Protein AF-A0A8D8AM26-F1 (afdb_monomer)

Solvent-accessible surface area (backbone atoms only — not comparable to full-atom values): 9470 Å² total; per-residue (Å²): 82,72,39,20,74,52,42,59,48,67,62,55,46,84,35,54,42,80,66,66,63,67,65,61,46,51,52,50,52,53,52,51,52,54,50,49,66,73,72,47,100,63,83,90,81,79,65,42,84,61,42,50,80,94,68,39,49,35,43,46,50,62,60,59,58,43,47,58,52,47,71,76,54,73,66,93,70,50,86,34,80,63,48,66,48,81,25,95,41,72,69,54,25,54,52,49,38,43,64,67,40,48,50,54,26,46,56,50,24,49,55,30,44,76,71,75,38,84,62,53,48,55,63,48,51,50,53,52,50,52,53,51,61,70,42,40,68,65,54,70,42,74,81,87,67,78,33,67,59,43,59,50,54,56,69,76,42,56,81,91,73,98

Radius of gyration: 21.13 Å; Cα contacts (8 Å, |Δi|>4): 171; chains: 1; bounding box: 50×34×57 Å

Organism: Culex pipiens (NCBI:txid7175)

Secondary structure (DSSP, 8-state):
-TTS---EE---TTSEE----HHHHHHHHHHHHHHHHHH-S-----------GGGPEEHHIIIIIHHHHHHHS--SS-SS-S--EE-SSHHHHHHHHIIIIIHHHHHHHHHHHHTTPPP-HHHHHHHHHHHHHHHHHHHHS------HHHHHHHHTS-GGG-

Structure (mmCIF, N/CA/C/O backbone):
data_AF-A0A8D8AM26-F1
#
_entry.id   AF-A0A8D8AM26-F1
#
loop_
_atom_site.group_PDB
_atom_site.id
_atom_site.type_symbol
_atom_site.label_atom_id
_atom_site.label_alt_id
_atom_site.label_comp_id
_atom_site.label_asym_id
_atom_site.label_entity_id
_atom_site.label_seq_id
_atom_site.pdbx_PDB_ins_code
_atom_site.Cartn_x
_atom_site.Cartn_y
_atom_site.Cartn_z
_atom_site.occupancy
_atom_site.B_iso_or_equiv
_atom_site.auth_seq_id
_atom_site.auth_comp_id
_atom_site.auth_asym_id
_atom_site.auth_atom_id
_atom_site.pdbx_PDB_model_num
ATOM 1 N N . MET A 1 1 ? 2.268 -6.406 -6.567 1.00 55.09 1 MET A N 1
ATOM 2 C CA . MET A 1 1 ? 2.954 -7.561 -7.195 1.00 55.09 1 MET A CA 1
ATOM 3 C C . MET A 1 1 ? 2.039 -8.418 -8.071 1.00 55.09 1 MET A C 1
ATOM 5 O O . MET A 1 1 ? 2.552 -9.070 -8.971 1.00 55.09 1 MET A O 1
ATOM 9 N N . GLY A 1 2 ? 0.713 -8.378 -7.879 1.00 62.12 2 GLY A N 1
ATOM 10 C CA . GLY A 1 2 ? -0.225 -9.254 -8.590 1.00 62.12 2 GLY A CA 1
ATOM 11 C C . GLY A 1 2 ? -0.222 -9.188 -10.119 1.00 62.12 2 GLY A C 1
ATOM 12 O O . GLY A 1 2 ? -0.305 -10.225 -10.753 1.00 62.12 2 GLY A O 1
ATOM 13 N N . THR A 1 3 ? -0.035 -8.012 -10.724 1.00 75.62 3 THR A N 1
ATOM 14 C CA . THR A 1 3 ? 0.015 -7.851 -12.193 1.00 75.62 3 THR A CA 1
ATOM 15 C C . THR A 1 3 ? 1.420 -8.015 -12.794 1.00 75.62 3 THR A C 1
ATOM 17 O O . THR A 1 3 ? 1.590 -7.912 -14.008 1.00 75.62 3 THR A O 1
ATOM 20 N N . GLY A 1 4 ? 2.449 -8.207 -11.957 1.00 79.56 4 GLY A N 1
ATOM 21 C CA . GLY A 1 4 ? 3.857 -8.305 -12.370 1.00 79.56 4 GLY A CA 1
ATOM 22 C C . GLY A 1 4 ? 4.546 -6.990 -12.752 1.00 79.56 4 GLY A C 1
ATOM 23 O O . GLY A 1 4 ? 5.727 -7.004 -13.082 1.00 79.56 4 GLY A O 1
ATOM 24 N N . LEU A 1 5 ? 3.845 -5.855 -12.685 1.00 84.50 5 LEU A N 1
ATOM 25 C CA . LEU A 1 5 ? 4.362 -4.546 -13.102 1.00 84.50 5 LEU A CA 1
ATOM 26 C C . LEU A 1 5 ? 5.474 -3.997 -12.188 1.00 84.50 5 LEU A C 1
ATOM 28 O O . LEU A 1 5 ? 6.458 -3.435 -12.663 1.00 84.50 5 LEU A O 1
ATOM 32 N N . MET A 1 6 ? 5.306 -4.171 -10.876 1.00 88.38 6 MET A N 1
ATOM 33 C CA . MET A 1 6 ? 6.299 -3.812 -9.863 1.00 88.38 6 MET A CA 1
ATOM 34 C C . MET A 1 6 ? 7.186 -5.028 -9.589 1.00 88.38 6 MET A C 1
ATOM 36 O O . MET A 1 6 ? 6.685 -6.069 -9.168 1.00 88.38 6 MET A O 1
ATOM 40 N N . ARG A 1 7 ? 8.495 -4.872 -9.810 1.00 89.06 7 ARG A N 1
ATOM 41 C CA . ARG A 1 7 ? 9.514 -5.939 -9.728 1.00 89.06 7 ARG A CA 1
ATOM 42 C C . ARG A 1 7 ? 10.497 -5.778 -8.576 1.00 89.06 7 ARG A C 1
ATOM 44 O O . ARG A 1 7 ? 11.228 -6.707 -8.262 1.00 89.06 7 ARG A O 1
ATOM 51 N N . THR A 1 8 ? 10.562 -4.601 -7.969 1.00 91.19 8 THR A N 1
ATOM 52 C CA . THR A 1 8 ? 11.461 -4.332 -6.847 1.00 91.19 8 THR A CA 1
ATOM 53 C C . THR A 1 8 ? 10.866 -3.277 -5.928 1.00 91.19 8 THR A C 1
ATOM 55 O O . THR A 1 8 ? 10.071 -2.441 -6.364 1.00 91.19 8 THR A O 1
ATOM 58 N N . GLY A 1 9 ? 11.237 -3.346 -4.655 1.00 90.88 9 GLY A N 1
ATOM 59 C CA . GLY A 1 9 ? 10.841 -2.417 -3.610 1.00 90.88 9 GLY A CA 1
ATOM 60 C C . GLY A 1 9 ? 11.889 -2.394 -2.503 1.00 90.88 9 GLY A C 1
ATOM 61 O O . GLY A 1 9 ? 12.592 -3.384 -2.294 1.00 90.88 9 GLY A O 1
ATOM 62 N N . TYR A 1 10 ? 11.979 -1.262 -1.811 1.00 91.56 10 TYR A N 1
ATOM 63 C CA . TYR A 1 10 ? 12.805 -1.084 -0.621 1.00 91.56 10 TYR A CA 1
ATOM 64 C C . TYR A 1 10 ? 11.906 -0.778 0.573 1.00 91.56 10 TYR A C 1
ATOM 66 O O . TYR A 1 10 ? 11.276 0.278 0.614 1.00 91.56 10 TYR A O 1
ATOM 74 N N . VAL A 1 11 ? 11.855 -1.716 1.513 1.00 90.81 11 VAL A N 1
ATOM 75 C CA . VAL A 1 11 ? 11.112 -1.631 2.777 1.00 90.81 11 VAL A CA 1
ATOM 76 C C . VAL A 1 11 ? 11.884 -2.400 3.845 1.00 90.81 11 VAL A C 1
ATOM 78 O O . VAL A 1 11 ? 12.588 -3.352 3.511 1.00 90.81 11 VAL A O 1
ATOM 81 N N . ASN A 1 12 ? 11.783 -2.024 5.115 1.00 90.50 12 ASN A N 1
ATOM 82 C CA . ASN A 1 12 ? 12.314 -2.869 6.179 1.00 90.50 12 ASN A CA 1
ATOM 83 C C . ASN A 1 12 ? 11.420 -4.109 6.330 1.00 90.50 12 ASN A C 1
ATOM 85 O O . ASN A 1 12 ? 10.244 -3.987 6.661 1.00 90.50 12 ASN A O 1
ATOM 89 N N . LEU A 1 13 ? 11.972 -5.297 6.075 1.00 89.88 13 LEU A N 1
ATOM 90 C CA . LEU A 1 13 ? 11.212 -6.553 6.106 1.00 89.88 13 LEU A CA 1
ATOM 91 C C . LEU A 1 13 ? 10.674 -6.897 7.497 1.00 89.88 13 LEU A C 1
ATOM 93 O O . LEU A 1 13 ? 9.660 -7.578 7.595 1.00 89.88 13 LEU A O 1
ATOM 97 N N . ASN A 1 14 ? 11.329 -6.393 8.544 1.00 90.00 14 ASN A N 1
ATOM 98 C CA . ASN A 1 14 ? 10.945 -6.634 9.932 1.00 90.00 14 ASN A CA 1
ATOM 99 C C . ASN A 1 14 ? 9.836 -5.692 10.415 1.00 90.00 14 ASN A C 1
ATOM 101 O O . ASN A 1 14 ? 9.321 -5.881 11.514 1.00 90.00 14 ASN A O 1
ATOM 105 N N . ASN A 1 15 ? 9.481 -4.670 9.628 1.00 91.69 15 ASN A N 1
ATOM 106 C CA . ASN A 1 15 ? 8.373 -3.798 9.987 1.00 91.69 15 ASN A CA 1
ATOM 107 C C . ASN A 1 15 ? 7.050 -4.551 9.832 1.00 91.69 15 ASN A C 1
ATOM 109 O O . ASN A 1 15 ? 6.819 -5.250 8.840 1.00 91.69 15 ASN A O 1
ATOM 113 N N . ARG A 1 16 ? 6.153 -4.348 10.794 1.00 90.81 16 ARG A N 1
ATOM 114 C CA . ARG A 1 16 ? 4.797 -4.892 10.756 1.00 90.81 16 ARG A CA 1
ATOM 115 C C . ARG A 1 16 ? 3.898 -4.093 9.821 1.00 90.81 16 ARG A C 1
ATOM 117 O O . ARG A 1 16 ? 3.946 -2.863 9.774 1.00 90.81 16 ARG A O 1
ATOM 124 N N . ILE A 1 17 ? 3.035 -4.806 9.108 1.00 89.06 17 ILE A N 1
ATOM 125 C CA . ILE A 1 17 ? 1.992 -4.239 8.262 1.00 89.06 17 ILE A CA 1
ATOM 126 C C . ILE A 1 17 ? 0.625 -4.468 8.909 1.00 89.06 17 ILE A C 1
ATOM 128 O O . ILE A 1 17 ? 0.247 -5.588 9.262 1.00 89.06 17 ILE A O 1
ATOM 132 N N . ASN A 1 18 ? -0.141 -3.387 9.067 1.00 88.62 18 ASN A N 1
ATOM 133 C CA . ASN A 1 18 ? -1.518 -3.480 9.529 1.00 88.62 18 ASN A CA 1
ATOM 134 C C . ASN A 1 18 ? -2.429 -3.772 8.333 1.00 88.62 18 ASN A C 1
ATOM 136 O O . ASN A 1 18 ? -2.827 -2.869 7.599 1.00 88.62 18 ASN A O 1
ATOM 140 N N . CYS A 1 19 ? -2.707 -5.052 8.108 1.00 87.19 19 CYS A N 1
ATOM 141 C CA . CYS A 1 19 ? -3.681 -5.497 7.123 1.00 87.19 19 CYS A CA 1
ATOM 142 C C . CYS A 1 19 ? -4.840 -6.169 7.841 1.00 87.19 19 CYS A C 1
ATOM 144 O O . CYS A 1 19 ? -4.631 -7.111 8.603 1.00 87.19 19 CYS A O 1
ATOM 146 N N . ILE A 1 20 ? -6.055 -5.711 7.553 1.00 89.06 20 ILE A N 1
ATOM 147 C CA . ILE A 1 20 ? -7.273 -6.368 8.014 1.00 89.06 20 ILE A CA 1
ATOM 148 C C . ILE A 1 20 ? -8.129 -6.774 6.818 1.00 89.06 20 ILE A C 1
ATOM 150 O O . ILE A 1 20 ? -8.149 -6.053 5.813 1.00 89.06 20 ILE A O 1
ATOM 154 N N . PRO A 1 21 ? -8.838 -7.908 6.903 1.00 90.56 21 PRO A N 1
ATOM 155 C CA . PRO A 1 21 ? -9.812 -8.281 5.892 1.00 90.56 21 PRO A CA 1
ATOM 156 C C . PRO A 1 21 ? -10.881 -7.189 5.716 1.00 90.56 21 PRO A C 1
ATOM 158 O O . PRO A 1 21 ? -11.320 -6.552 6.678 1.00 90.56 21 PRO A O 1
ATOM 161 N N . ALA A 1 22 ? -11.285 -6.935 4.471 1.00 91.81 22 ALA A N 1
ATOM 162 C CA . ALA A 1 22 ? -12.235 -5.864 4.166 1.00 91.81 22 ALA A CA 1
ATOM 163 C C . ALA A 1 22 ? -13.626 -6.130 4.768 1.00 91.81 22 ALA A C 1
ATOM 165 O O . ALA A 1 22 ? -14.285 -5.207 5.240 1.00 91.81 22 ALA A O 1
ATOM 166 N N . ASP A 1 23 ? -14.048 -7.392 4.799 1.00 91.62 23 ASP A N 1
ATOM 167 C CA . ASP A 1 23 ? -15.289 -7.858 5.417 1.00 91.62 23 ASP A CA 1
ATOM 168 C C . ASP A 1 23 ? -15.327 -7.582 6.925 1.00 91.62 23 ASP A C 1
ATOM 170 O O . ASP A 1 23 ? -16.353 -7.136 7.431 1.00 91.62 23 ASP A O 1
ATOM 174 N N . VAL A 1 24 ? -14.204 -7.742 7.630 1.00 90.62 24 VAL A N 1
ATOM 175 C CA . VAL A 1 24 ? -14.087 -7.392 9.056 1.00 90.62 24 VAL A CA 1
ATOM 176 C C . VAL A 1 24 ? -14.342 -5.895 9.279 1.00 90.62 24 VAL A C 1
ATOM 178 O O . VAL A 1 24 ? -15.124 -5.528 10.158 1.00 90.62 24 VAL A O 1
ATOM 181 N N . SER A 1 25 ? -13.764 -5.022 8.444 1.00 92.44 25 SER A N 1
ATOM 182 C CA . SER A 1 25 ? -14.044 -3.577 8.495 1.00 92.44 25 SER A CA 1
ATOM 183 C C . SER A 1 25 ? -15.504 -3.243 8.213 1.00 92.44 25 SER A C 1
ATOM 185 O O . SER A 1 25 ? -16.086 -2.393 8.885 1.00 92.44 25 SER A O 1
ATOM 187 N N . ILE A 1 26 ? -16.102 -3.902 7.218 1.00 93.31 26 ILE A N 1
ATOM 188 C CA . ILE A 1 26 ? -17.500 -3.681 6.833 1.00 93.31 26 ILE A CA 1
ATOM 189 C C . ILE A 1 26 ? -18.435 -4.093 7.972 1.00 93.31 26 ILE A C 1
ATOM 191 O O . ILE A 1 26 ? -19.326 -3.325 8.331 1.00 93.31 26 ILE A O 1
ATOM 195 N N . LYS A 1 27 ? -18.204 -5.261 8.585 1.00 90.12 27 LYS A N 1
ATOM 196 C CA . LYS A 1 27 ? -18.966 -5.719 9.755 1.00 90.12 27 LYS A CA 1
ATOM 197 C C . LYS A 1 27 ? -18.883 -4.706 10.893 1.00 90.12 27 LYS A C 1
ATOM 199 O O . LYS A 1 27 ? -19.913 -4.280 11.406 1.00 90.12 27 LYS A O 1
ATOM 204 N N . ALA A 1 28 ? -17.678 -4.254 11.236 1.00 91.44 28 ALA A N 1
ATOM 205 C CA . ALA A 1 28 ? -17.497 -3.263 12.292 1.00 91.44 28 ALA A CA 1
ATOM 206 C C . ALA A 1 28 ? -18.209 -1.937 11.994 1.00 91.44 28 ALA A C 1
ATOM 208 O O . ALA A 1 28 ? -18.799 -1.351 12.897 1.00 91.44 28 ALA A O 1
ATOM 209 N N . MET A 1 29 ? -18.212 -1.487 10.736 1.00 93.12 29 MET A N 1
ATOM 210 C CA . MET A 1 29 ? -18.940 -0.288 10.315 1.00 93.12 29 MET A CA 1
ATOM 211 C C . MET A 1 29 ? -20.458 -0.436 10.505 1.00 93.12 29 MET A C 1
ATOM 213 O O . MET A 1 29 ? -21.100 0.491 10.997 1.00 93.12 29 MET A O 1
ATOM 217 N N . ILE A 1 30 ? -21.030 -1.597 10.166 1.00 92.31 30 ILE A N 1
ATOM 218 C CA . ILE A 1 30 ? -22.461 -1.885 10.358 1.00 92.31 30 ILE A CA 1
ATOM 219 C C . ILE A 1 30 ? -22.820 -1.877 11.850 1.00 92.31 30 ILE A C 1
ATOM 221 O O . ILE A 1 30 ? -23.776 -1.213 12.250 1.00 92.31 30 ILE A O 1
ATOM 225 N N . ILE A 1 31 ? -22.029 -2.560 12.681 1.00 90.94 31 ILE A N 1
ATOM 226 C CA . ILE A 1 31 ? -22.271 -2.649 14.130 1.00 90.94 31 ILE A CA 1
ATOM 227 C C . ILE A 1 31 ? -22.133 -1.273 14.779 1.00 90.94 31 ILE A C 1
ATOM 229 O O . ILE A 1 31 ? -22.974 -0.880 15.583 1.00 90.94 31 ILE A O 1
ATOM 233 N N . ALA A 1 32 ? -21.111 -0.506 14.393 1.00 91.12 32 ALA A N 1
ATOM 234 C CA . ALA A 1 32 ? -20.911 0.856 14.869 1.00 91.12 32 ALA A CA 1
ATOM 235 C C . ALA A 1 32 ? -22.108 1.763 14.540 1.00 91.12 32 ALA A C 1
ATOM 237 O O . ALA A 1 32 ? -22.545 2.535 15.394 1.00 91.12 32 ALA A O 1
ATOM 238 N N . ALA A 1 33 ? -22.657 1.655 13.325 1.00 91.06 33 ALA A N 1
ATOM 239 C CA . ALA A 1 33 ? -23.831 2.417 12.912 1.00 91.06 33 ALA A CA 1
ATOM 240 C C . ALA A 1 33 ? -25.082 2.022 13.713 1.00 91.06 33 ALA A C 1
ATOM 242 O O . ALA A 1 33 ? -25.787 2.900 14.211 1.00 91.06 33 ALA A O 1
ATOM 243 N N . TRP A 1 34 ? -25.322 0.719 13.894 1.00 90.44 34 TRP A N 1
ATOM 244 C CA . TRP A 1 34 ? -26.423 0.206 14.716 1.00 90.44 34 TRP A CA 1
ATOM 245 C C . TRP A 1 34 ? -26.313 0.680 16.170 1.00 90.44 34 TRP A C 1
ATOM 247 O O . TRP A 1 34 ? -27.268 1.223 16.725 1.00 90.44 34 TRP A O 1
ATOM 257 N N . LYS A 1 35 ? -25.122 0.566 16.765 1.00 88.31 35 LYS A N 1
ATOM 258 C CA . LYS A 1 35 ? -24.849 1.013 18.133 1.00 88.31 35 LYS A CA 1
ATOM 259 C C . LYS A 1 35 ? -25.114 2.507 18.291 1.00 88.31 35 LYS A C 1
ATOM 261 O O . LYS A 1 35 ? -25.828 2.912 19.204 1.00 88.31 35 LYS A O 1
ATOM 266 N N . LYS A 1 36 ? -24.623 3.325 17.353 1.00 88.44 36 LYS A N 1
ATOM 267 C CA . LYS A 1 36 ? -24.838 4.777 17.378 1.00 88.44 36 LYS A CA 1
ATOM 268 C C . LYS A 1 36 ? -26.314 5.157 17.245 1.00 88.44 36 LYS A C 1
ATOM 270 O O . LYS A 1 36 ? -26.736 6.128 17.868 1.00 88.44 36 LYS A O 1
ATOM 275 N N . ALA A 1 37 ? -27.089 4.411 16.457 1.00 90.06 37 ALA A N 1
ATOM 276 C CA . ALA A 1 37 ? -28.525 4.634 16.328 1.00 90.06 37 ALA A CA 1
ATOM 277 C C . ALA A 1 37 ? -29.281 4.341 17.638 1.00 90.06 37 ALA A C 1
ATOM 279 O O . ALA A 1 37 ? -30.217 5.065 17.966 1.00 90.06 37 ALA A O 1
ATOM 280 N N . ASN A 1 38 ? -28.847 3.335 18.404 1.00 88.00 38 ASN A N 1
ATOM 281 C CA . ASN A 1 38 ? -29.512 2.921 19.644 1.00 88.00 38 ASN A CA 1
ATOM 282 C C . ASN A 1 38 ? -29.076 3.709 20.889 1.00 88.00 38 ASN A C 1
ATOM 284 O O . ASN A 1 38 ? -29.880 3.902 21.794 1.00 88.00 38 ASN A O 1
ATOM 288 N N . GLU A 1 39 ? -27.826 4.175 20.952 1.00 86.19 39 GLU A N 1
ATOM 289 C CA . GLU A 1 39 ? -27.316 4.974 22.082 1.00 86.19 39 GLU A CA 1
ATOM 290 C C . GLU A 1 39 ? -27.796 6.438 22.054 1.00 86.19 39 GLU A C 1
ATOM 292 O O . GLU A 1 39 ? -27.703 7.147 23.056 1.00 86.19 39 GLU A O 1
ATOM 297 N N . GLY A 1 40 ? -28.324 6.904 20.917 1.00 78.62 40 GLY A N 1
ATOM 298 C CA . GLY A 1 40 ? -28.810 8.272 20.746 1.00 78.62 40 GLY A CA 1
ATOM 299 C C . GLY A 1 40 ? -27.695 9.327 20.602 1.00 78.62 40 GLY A C 1
ATOM 300 O O . GLY A 1 40 ? -26.515 9.009 20.384 1.00 78.62 40 GLY A O 1
ATOM 301 N N . PRO A 1 41 ? -28.047 10.627 20.655 1.00 78.88 41 PRO A N 1
ATOM 302 C CA . PRO A 1 41 ? -27.081 11.713 20.546 1.00 78.88 41 PRO A CA 1
ATOM 303 C C . PRO A 1 41 ? -26.177 11.753 21.787 1.00 78.88 41 PRO A C 1
ATOM 305 O O . PRO A 1 41 ? -26.541 12.260 22.841 1.00 78.88 41 PRO A O 1
ATOM 308 N N . GLY A 1 42 ? -24.972 11.214 21.631 1.00 79.62 42 GLY A N 1
ATOM 309 C CA . GLY A 1 42 ? -23.908 11.215 22.636 1.00 79.62 42 GLY A CA 1
ATOM 310 C C . GLY A 1 42 ? -22.546 11.556 22.033 1.00 79.62 42 GLY A C 1
ATOM 311 O O . GLY A 1 42 ? -22.444 11.875 20.842 1.00 79.62 42 GLY A O 1
ATOM 312 N N . GLN A 1 43 ? -21.496 11.447 22.852 1.00 81.31 43 GLN A N 1
ATOM 313 C CA . GLN A 1 43 ? -20.113 11.737 22.465 1.00 81.31 43 GLN A CA 1
ATOM 314 C C . GLN A 1 43 ? -19.692 10.969 21.195 1.00 81.31 43 GLN A C 1
ATOM 316 O O . GLN A 1 43 ? -20.190 9.880 20.891 1.00 81.31 43 GLN A O 1
ATOM 321 N N . LEU A 1 44 ? -18.794 11.570 20.410 1.00 85.19 44 LEU A N 1
ATOM 322 C CA . LEU A 1 44 ? -18.231 10.934 19.223 1.00 85.19 44 LEU A CA 1
ATOM 323 C C . LEU A 1 44 ? -17.295 9.790 19.638 1.00 85.19 44 LEU A C 1
ATOM 325 O O . LEU A 1 44 ? -16.210 10.033 20.167 1.00 85.19 44 LEU A O 1
ATOM 329 N N . THR A 1 45 ? -17.696 8.553 19.351 1.00 86.88 45 THR A N 1
ATOM 330 C CA . THR A 1 45 ? -16.859 7.363 19.549 1.00 86.88 45 THR A CA 1
ATOM 331 C C . THR A 1 45 ? -16.065 7.078 18.279 1.00 86.88 45 THR A C 1
ATOM 333 O O . THR A 1 45 ? -16.642 6.785 17.235 1.00 86.88 45 THR A O 1
ATOM 336 N N . VAL A 1 46 ? -14.735 7.145 18.360 1.00 90.62 46 VAL A N 1
ATOM 337 C CA . VAL A 1 46 ? -13.846 6.778 17.246 1.00 90.62 46 VAL A CA 1
ATOM 338 C C . VAL A 1 46 ? -13.522 5.291 17.328 1.00 90.62 46 VAL A C 1
ATOM 340 O O . VAL A 1 46 ? -13.044 4.806 18.356 1.00 90.62 46 VAL A O 1
ATOM 343 N N . ILE A 1 47 ? -13.775 4.568 16.241 1.00 92.00 47 ILE A N 1
ATOM 344 C CA . ILE A 1 47 ? -13.535 3.129 16.129 1.00 92.00 47 ILE A CA 1
ATOM 345 C C . ILE A 1 47 ? -12.481 2.916 15.046 1.00 92.00 47 ILE A C 1
ATOM 347 O O . ILE A 1 47 ? -12.742 3.127 13.864 1.00 92.00 47 ILE A O 1
ATOM 351 N N . ASN A 1 48 ? -11.291 2.479 15.455 1.00 93.25 48 ASN A N 1
ATOM 352 C CA . ASN A 1 48 ? -10.221 2.137 14.525 1.00 93.25 48 ASN A CA 1
ATOM 353 C C . ASN A 1 48 ? -10.321 0.656 14.164 1.00 93.25 48 ASN A C 1
ATOM 355 O O . ASN A 1 48 ? -9.983 -0.205 14.976 1.00 93.25 48 ASN A O 1
ATOM 359 N N . SER A 1 49 ? -10.771 0.372 12.944 1.00 92.50 49 SER A N 1
ATOM 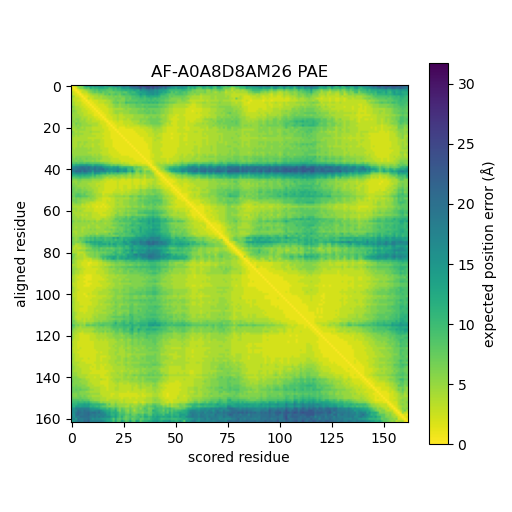360 C CA . SER A 1 49 ? -10.707 -0.970 12.368 1.00 92.50 49 SER A CA 1
ATOM 361 C C . SER A 1 49 ? -9.262 -1.258 11.963 1.00 92.50 49 SER A C 1
ATOM 363 O O . SER A 1 49 ? -8.818 -0.872 10.884 1.00 92.50 49 SER A O 1
ATOM 365 N N . ALA A 1 50 ? -8.502 -1.857 12.875 1.00 92.50 50 ALA A N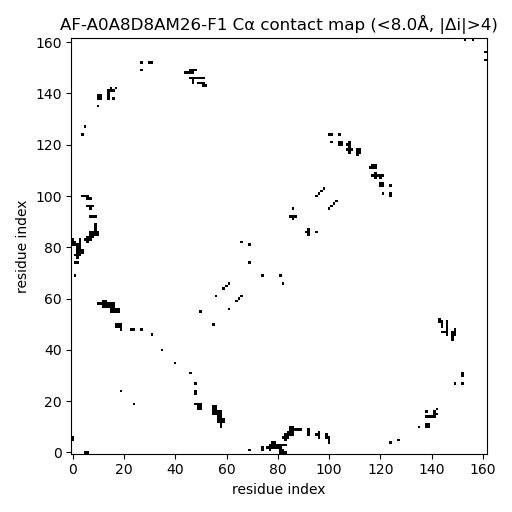 1
ATOM 366 C CA . ALA A 1 50 ? -7.088 -2.157 12.695 1.00 92.50 50 ALA A CA 1
ATOM 367 C C . ALA A 1 50 ? -6.725 -3.467 13.403 1.00 92.50 50 ALA A C 1
ATOM 369 O O . ALA A 1 50 ? -7.356 -3.857 14.385 1.00 92.50 50 ALA A O 1
ATOM 370 N N . ALA A 1 51 ? -5.694 -4.149 12.908 1.00 90.38 51 ALA A N 1
ATOM 371 C CA . ALA A 1 51 ? -5.162 -5.340 13.552 1.00 90.38 51 ALA A CA 1
ATOM 372 C C . ALA A 1 51 ? -4.415 -4.971 14.841 1.00 90.38 51 ALA A C 1
ATOM 374 O O . ALA A 1 51 ? -3.662 -3.994 14.883 1.00 90.38 51 ALA A O 1
ATOM 375 N N . GLU A 1 52 ? -4.592 -5.789 15.875 1.00 89.06 52 GLU A N 1
ATOM 376 C CA . GLU A 1 52 ? -3.768 -5.748 17.083 1.00 89.06 52 GLU A CA 1
ATOM 377 C C . GLU A 1 52 ? -2.343 -6.221 16.769 1.00 89.06 52 GLU A C 1
ATOM 379 O O . GLU A 1 52 ? -2.134 -7.035 15.872 1.00 89.06 52 GLU A O 1
ATOM 384 N N . VAL A 1 53 ? -1.360 -5.765 17.548 1.00 87.31 53 VAL A N 1
ATOM 385 C CA . VAL A 1 53 ? 0.072 -6.035 17.306 1.00 87.31 53 VAL A CA 1
ATOM 386 C C . VAL A 1 53 ? 0.388 -7.532 17.177 1.00 87.31 53 VAL A C 1
ATOM 388 O O . VAL A 1 53 ? 1.167 -7.928 16.318 1.00 87.31 53 VAL A O 1
ATOM 391 N N . HIS A 1 54 ? -0.243 -8.385 17.984 1.00 86.50 54 HIS A N 1
ATOM 392 C CA . HIS A 1 54 ? -0.024 -9.836 17.942 1.00 86.50 54 HIS A CA 1
ATOM 393 C C . HIS A 1 54 ? -0.748 -10.539 16.775 1.00 86.50 54 HIS A C 1
ATOM 395 O O . HIS A 1 54 ? -0.549 -11.732 16.567 1.00 86.50 54 HIS A O 1
ATOM 401 N N . LYS A 1 55 ? -1.596 -9.817 16.028 1.00 87.12 55 LYS A N 1
ATOM 402 C CA . LYS A 1 55 ? -2.321 -10.293 14.835 1.00 87.12 55 LYS A CA 1
ATOM 403 C C . LYS A 1 55 ? -1.796 -9.676 13.535 1.00 87.12 55 LYS A C 1
ATOM 405 O O . LYS A 1 55 ? -2.277 -10.032 12.463 1.00 87.12 55 LYS A O 1
ATOM 410 N N . THR A 1 56 ? -0.853 -8.734 13.604 1.00 88.88 56 THR A N 1
ATOM 411 C CA . THR A 1 56 ? -0.223 -8.152 12.411 1.00 88.88 56 THR A CA 1
ATOM 412 C C . THR A 1 56 ? 0.850 -9.075 11.846 1.00 88.88 56 THR A C 1
ATOM 414 O O . THR A 1 56 ? 1.619 -9.662 12.603 1.00 88.88 56 THR A O 1
ATOM 417 N N . ALA A 1 57 ? 0.928 -9.150 10.519 1.00 88.00 57 ALA A N 1
ATOM 418 C CA . ALA A 1 57 ? 2.039 -9.774 9.810 1.00 88.00 57 ALA A CA 1
ATOM 419 C C . ALA A 1 57 ? 3.185 -8.769 9.612 1.00 88.00 57 ALA A C 1
ATOM 421 O O . ALA A 1 57 ? 2.989 -7.558 9.734 1.00 88.00 57 ALA A O 1
ATOM 422 N N . ASP A 1 58 ? 4.370 -9.255 9.263 1.00 91.00 58 ASP A N 1
ATOM 423 C CA . ASP A 1 58 ? 5.478 -8.423 8.794 1.00 91.00 58 ASP A CA 1
ATOM 424 C C . ASP A 1 58 ? 5.582 -8.429 7.256 1.00 91.00 58 ASP A C 1
ATOM 426 O O . ASP A 1 58 ? 4.892 -9.172 6.544 1.00 91.00 58 ASP A O 1
ATOM 430 N N . TYR A 1 59 ? 6.426 -7.551 6.712 1.00 89.56 59 TYR A N 1
ATOM 431 C CA . TYR A 1 59 ? 6.677 -7.518 5.268 1.00 89.56 59 TYR A CA 1
ATOM 432 C C . TYR A 1 59 ? 7.410 -8.769 4.765 1.00 89.56 59 TYR A C 1
ATOM 434 O O . TYR A 1 59 ? 7.352 -9.058 3.567 1.00 89.56 59 TYR A O 1
ATOM 442 N N . ASN A 1 60 ? 8.080 -9.511 5.649 1.00 89.31 60 ASN A N 1
ATOM 443 C CA . ASN A 1 60 ? 8.735 -10.772 5.325 1.00 89.31 60 ASN A CA 1
ATOM 444 C C . ASN A 1 60 ? 7.685 -11.820 4.913 1.00 89.31 60 ASN A C 1
ATOM 446 O O . ASN A 1 60 ? 7.736 -12.335 3.793 1.00 89.31 60 ASN A O 1
ATOM 450 N N . PHE A 1 61 ? 6.652 -12.007 5.736 1.00 86.75 61 PHE A N 1
ATOM 451 C CA . PHE A 1 61 ? 5.492 -12.845 5.434 1.00 86.75 61 PHE A CA 1
ATOM 452 C C . PHE A 1 61 ? 4.834 -12.432 4.108 1.00 86.75 61 PHE A C 1
ATOM 454 O O . PHE A 1 61 ? 4.577 -13.253 3.224 1.00 86.75 61 PHE A O 1
ATOM 461 N N . LEU A 1 62 ? 4.630 -11.126 3.903 1.00 82.44 62 LEU A N 1
ATOM 462 C CA . LEU A 1 62 ? 3.994 -10.619 2.684 1.00 82.44 62 LEU A CA 1
ATOM 463 C C . LEU A 1 62 ? 4.810 -10.881 1.406 1.00 82.44 62 LEU A C 1
ATOM 465 O O . LEU A 1 62 ? 4.232 -11.004 0.327 1.00 82.44 62 LEU A O 1
ATOM 469 N N . ILE A 1 63 ? 6.140 -10.919 1.483 1.00 82.94 63 ILE A N 1
ATOM 470 C CA . ILE A 1 63 ? 7.000 -11.078 0.302 1.00 82.94 63 ILE A CA 1
ATOM 471 C C . ILE A 1 63 ? 7.305 -12.550 0.026 1.00 82.94 63 ILE A C 1
ATOM 473 O O . ILE A 1 63 ? 7.238 -12.975 -1.132 1.00 82.94 63 ILE A O 1
ATOM 477 N N . TYR A 1 64 ? 7.638 -13.325 1.057 1.00 83.88 64 TYR A N 1
ATOM 478 C CA . TYR A 1 64 ? 8.108 -14.697 0.887 1.00 83.88 64 TYR A CA 1
ATOM 479 C C . TYR A 1 64 ? 6.985 -15.721 1.033 1.00 83.88 64 TYR A C 1
ATOM 481 O O . TYR A 1 64 ? 6.845 -16.570 0.151 1.00 83.88 64 TYR A O 1
ATOM 489 N N . ASP A 1 65 ? 6.121 -15.599 2.041 1.00 81.69 65 ASP A N 1
ATOM 490 C CA . ASP A 1 65 ? 5.035 -16.565 2.241 1.00 81.69 65 ASP A CA 1
ATOM 491 C C . ASP A 1 65 ? 3.904 -16.350 1.232 1.00 81.69 65 ASP A C 1
ATOM 493 O O . ASP A 1 65 ? 3.385 -17.305 0.648 1.00 81.69 65 ASP A O 1
ATOM 497 N N . ALA A 1 66 ? 3.594 -15.094 0.888 1.00 77.00 66 ALA A N 1
ATOM 498 C CA . ALA A 1 66 ? 2.618 -14.814 -0.169 1.00 77.00 66 ALA A CA 1
ATOM 499 C C . ALA A 1 66 ? 3.053 -15.360 -1.541 1.00 77.00 66 ALA A C 1
ATOM 501 O O . ALA A 1 66 ? 2.208 -15.634 -2.396 1.00 77.00 66 ALA A O 1
ATOM 502 N N . ARG A 1 67 ? 4.359 -15.565 -1.771 1.00 79.81 67 ARG A N 1
ATOM 503 C CA . ARG A 1 67 ? 4.865 -16.160 -3.015 1.00 79.81 67 ARG A CA 1
ATOM 504 C C . ARG A 1 67 ? 4.294 -17.558 -3.238 1.00 79.81 67 ARG A C 1
ATOM 506 O O . ARG A 1 67 ? 3.951 -17.895 -4.370 1.00 79.81 67 ARG A O 1
ATOM 513 N N . TYR A 1 68 ? 4.143 -18.340 -2.174 1.00 81.94 68 TYR A N 1
ATOM 514 C CA . TYR A 1 68 ? 3.526 -19.662 -2.237 1.00 81.94 68 TYR A CA 1
ATOM 515 C C . TYR A 1 68 ? 2.067 -19.591 -2.699 1.00 81.94 68 TYR A C 1
ATOM 517 O O . TYR A 1 68 ? 1.650 -20.351 -3.575 1.00 81.94 68 TYR A O 1
ATOM 525 N N . VAL A 1 69 ? 1.312 -18.623 -2.170 1.00 80.69 69 VAL A N 1
ATOM 526 C CA . VAL A 1 69 ? -0.084 -18.381 -2.558 1.00 80.69 69 VAL A CA 1
ATOM 527 C C . VAL A 1 69 ? -0.172 -17.988 -4.035 1.00 80.69 69 VAL A C 1
ATOM 529 O O . VAL A 1 69 ? -0.973 -18.564 -4.767 1.00 80.69 69 VAL A O 1
ATOM 532 N N . TYR A 1 70 ? 0.695 -17.084 -4.506 1.00 76.12 70 TYR A N 1
ATOM 533 C CA . TYR A 1 70 ? 0.720 -16.671 -5.915 1.00 76.12 70 TYR A CA 1
ATOM 534 C C . TYR A 1 70 ? 1.052 -17.813 -6.881 1.00 76.12 70 TYR A C 1
ATOM 536 O O . TYR A 1 70 ? 0.505 -17.849 -7.981 1.00 76.12 70 TYR A O 1
ATOM 544 N N . TYR A 1 71 ? 1.930 -18.744 -6.495 1.00 79.62 71 TYR A N 1
ATOM 545 C CA . TYR A 1 71 ? 2.232 -19.911 -7.330 1.00 79.62 71 TYR A CA 1
ATOM 546 C C . TYR A 1 71 ? 1.063 -20.895 -7.417 1.00 79.62 71 TYR A C 1
ATOM 548 O O . TYR A 1 71 ? 0.870 -21.510 -8.462 1.00 79.62 71 TYR A O 1
ATOM 556 N N . ARG A 1 72 ? 0.281 -21.046 -6.342 1.00 84.56 72 ARG A N 1
ATOM 557 C CA . ARG A 1 72 ? -0.892 -21.934 -6.326 1.00 84.56 72 ARG A CA 1
ATOM 558 C C . ARG A 1 72 ? -2.125 -21.321 -6.980 1.00 84.56 72 ARG A C 1
ATOM 560 O O . ARG A 1 72 ? -2.949 -22.052 -7.523 1.00 84.56 72 ARG A O 1
ATOM 567 N N . HIS A 1 73 ? -2.240 -19.998 -6.944 1.00 82.81 73 HIS A N 1
ATOM 568 C CA . HIS A 1 73 ? -3.390 -19.260 -7.454 1.00 82.81 73 HIS A CA 1
ATOM 569 C C . HIS A 1 73 ? -2.929 -18.200 -8.465 1.00 82.81 73 HIS A C 1
ATOM 571 O O . HIS A 1 73 ? -2.782 -17.025 -8.111 1.00 82.81 73 HIS A O 1
ATOM 577 N N . PRO A 1 74 ? -2.667 -18.596 -9.727 1.00 76.56 74 PRO A N 1
ATOM 578 C CA . PRO A 1 74 ? -2.204 -17.669 -10.750 1.00 76.56 74 PRO A CA 1
ATOM 579 C C . PRO A 1 74 ? -3.283 -16.631 -11.080 1.00 76.56 74 PRO A C 1
ATOM 581 O O . PRO A 1 74 ? -4.461 -16.954 -11.224 1.00 76.56 74 PRO A O 1
ATOM 584 N N . MET A 1 75 ? -2.873 -15.371 -11.234 1.00 74.19 75 MET A N 1
ATOM 585 C CA . MET A 1 75 ? -3.780 -14.298 -11.645 1.00 74.19 75 MET A CA 1
ATOM 586 C C . MET A 1 75 ? -3.998 -14.296 -13.158 1.00 74.19 75 MET A C 1
ATOM 588 O O . MET A 1 75 ? -3.065 -14.488 -13.935 1.00 74.19 75 MET A O 1
ATOM 592 N N . THR A 1 76 ? -5.225 -13.997 -13.581 1.00 74.56 76 THR A N 1
ATOM 593 C CA . THR A 1 76 ? -5.637 -13.951 -14.994 1.00 74.56 76 THR A CA 1
ATOM 594 C C . THR A 1 76 ? -5.149 -12.712 -15.747 1.00 74.56 76 THR A C 1
ATOM 596 O O . THR A 1 76 ? -5.051 -12.748 -16.970 1.00 74.56 76 THR A O 1
ATOM 599 N N . GLN A 1 77 ? -4.820 -11.618 -15.054 1.00 75.94 77 GLN A N 1
ATOM 600 C CA . GLN A 1 77 ? -4.386 -10.358 -15.669 1.00 75.94 77 GLN A CA 1
ATOM 601 C C . GLN A 1 77 ? -2.967 -9.983 -15.236 1.00 75.94 77 GLN A C 1
ATOM 603 O O . GLN A 1 77 ? -2.754 -9.126 -14.377 1.00 75.94 77 GLN A O 1
ATOM 608 N N . VAL A 1 78 ? -1.981 -10.635 -15.851 1.00 78.25 78 VAL A N 1
ATOM 609 C CA . VAL A 1 78 ? -0.559 -10.403 -15.579 1.00 78.25 78 VAL A CA 1
ATOM 610 C C . VAL A 1 78 ? 0.154 -9.878 -16.819 1.00 78.25 78 VAL A C 1
ATOM 612 O O . VAL A 1 78 ? 0.080 -10.471 -17.890 1.00 78.25 78 VAL A O 1
ATOM 615 N N . LEU A 1 79 ? 0.854 -8.750 -16.678 1.00 77.69 79 LEU A N 1
ATOM 616 C CA . LEU A 1 79 ? 1.772 -8.259 -17.712 1.00 77.69 79 LEU A CA 1
ATOM 617 C C . LEU A 1 79 ? 3.086 -9.052 -17.675 1.00 77.69 79 LEU A C 1
ATOM 619 O O . LEU A 1 79 ? 3.687 -9.326 -18.708 1.00 77.69 79 LEU A O 1
ATOM 623 N N . TRP A 1 80 ? 3.502 -9.435 -16.468 1.00 79.50 80 TRP A N 1
ATOM 624 C CA . TRP A 1 80 ? 4.635 -10.313 -16.201 1.00 79.50 80 TRP A CA 1
ATOM 625 C C . TRP A 1 80 ? 4.270 -11.315 -15.116 1.00 79.50 80 TRP A C 1
ATOM 627 O O . TRP A 1 80 ? 3.450 -11.017 -14.250 1.00 79.50 80 TRP A O 1
ATOM 637 N N . ALA A 1 81 ? 4.935 -12.472 -15.116 1.00 77.81 81 ALA A N 1
ATOM 638 C CA . ALA A 1 81 ? 4.806 -13.440 -14.033 1.00 77.81 81 ALA A CA 1
ATOM 639 C C . ALA A 1 81 ? 4.977 -12.740 -12.665 1.00 77.81 81 ALA A C 1
ATOM 641 O O . ALA A 1 81 ? 5.985 -12.039 -12.480 1.00 77.81 81 ALA A O 1
ATOM 642 N N . PRO A 1 82 ? 4.017 -12.892 -11.728 1.00 73.31 82 PRO A N 1
ATOM 643 C CA . PRO A 1 82 ? 4.094 -12.283 -10.408 1.00 73.31 82 PRO A CA 1
ATOM 644 C C . PRO A 1 82 ? 5.422 -12.607 -9.730 1.00 73.31 82 PRO A C 1
ATOM 646 O O . PRO A 1 82 ? 5.935 -13.722 -9.814 1.00 73.31 82 PRO A O 1
ATOM 649 N N . GLY A 1 83 ? 6.006 -11.606 -9.084 1.00 76.31 83 GLY A N 1
ATOM 650 C CA . GLY A 1 83 ? 7.280 -11.747 -8.399 1.00 76.31 83 GLY A CA 1
ATOM 651 C C . GLY A 1 83 ? 8.035 -10.433 -8.326 1.00 76.31 83 GLY A C 1
ATOM 652 O O . GLY A 1 83 ? 7.527 -9.372 -8.691 1.00 76.31 83 GLY A O 1
ATOM 653 N N . GLY A 1 84 ? 9.269 -10.526 -7.857 1.00 80.19 84 GLY A N 1
ATOM 654 C CA . GLY A 1 84 ? 10.146 -9.389 -7.671 1.00 80.19 84 GLY A CA 1
ATOM 655 C C . GLY A 1 84 ? 11.228 -9.697 -6.652 1.00 80.19 84 GLY A C 1
ATOM 656 O O . GLY A 1 84 ? 11.221 -10.753 -6.021 1.00 80.19 84 GLY A O 1
ATOM 657 N N . THR A 1 85 ? 12.154 -8.762 -6.504 1.00 85.25 85 THR A N 1
ATOM 658 C CA . THR A 1 85 ? 13.275 -8.871 -5.575 1.00 85.25 85 THR A CA 1
ATO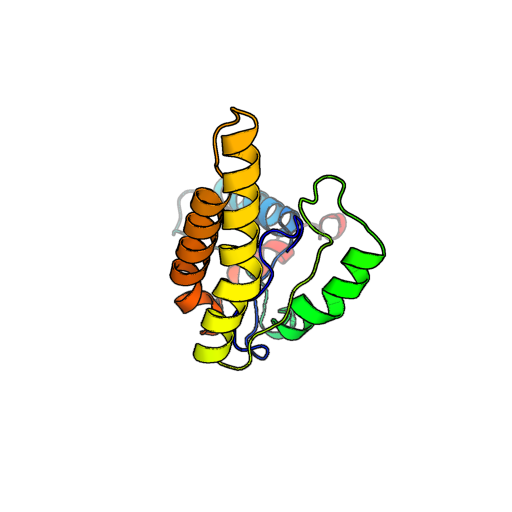M 659 C C . THR A 1 85 ? 13.233 -7.699 -4.612 1.00 85.25 85 THR A C 1
ATOM 661 O O . THR A 1 85 ? 13.167 -6.534 -5.026 1.00 85.25 85 THR A O 1
ATOM 664 N N . HIS A 1 86 ? 13.261 -8.016 -3.320 1.00 89.62 86 HIS A N 1
ATOM 665 C CA . HIS A 1 86 ? 13.465 -7.025 -2.274 1.00 89.62 86 HIS A CA 1
ATOM 666 C C . HIS A 1 86 ? 14.877 -6.445 -2.388 1.00 89.62 86 HIS A C 1
ATOM 668 O O . HIS A 1 86 ? 15.851 -7.179 -2.551 1.00 89.62 86 HIS A O 1
ATOM 674 N N . ALA A 1 87 ? 14.978 -5.120 -2.365 1.00 92.31 87 ALA A N 1
ATOM 675 C CA . ALA A 1 87 ? 16.259 -4.441 -2.402 1.00 92.31 87 ALA A CA 1
ATOM 676 C C . ALA A 1 87 ? 16.785 -4.244 -0.969 1.00 92.31 87 ALA A C 1
ATOM 678 O O . ALA A 1 87 ? 16.069 -3.666 -0.153 1.00 92.31 87 ALA A O 1
ATOM 679 N N . PRO A 1 88 ? 18.037 -4.624 -0.659 1.00 89.81 88 PRO A N 1
ATOM 680 C CA . PRO A 1 88 ? 18.592 -4.495 0.690 1.00 89.81 88 PRO A CA 1
ATOM 681 C C . PRO A 1 88 ? 18.872 -3.039 1.086 1.00 89.81 88 PRO A C 1
ATOM 683 O O . PRO A 1 88 ? 18.921 -2.715 2.267 1.00 89.81 88 PRO A O 1
ATOM 686 N N . CYS A 1 89 ? 19.062 -2.144 0.113 1.00 92.56 89 CYS A N 1
ATOM 687 C CA . CYS A 1 89 ? 19.278 -0.724 0.364 1.00 92.56 89 CYS A CA 1
ATOM 688 C C . CYS A 1 89 ? 18.737 0.147 -0.778 1.00 92.56 89 CYS A C 1
ATOM 690 O O . CYS A 1 89 ? 18.443 -0.328 -1.881 1.00 92.56 89 CYS A O 1
ATOM 692 N N . LYS A 1 90 ? 18.655 1.458 -0.523 1.00 91.94 90 LYS A N 1
ATOM 693 C CA . LYS A 1 90 ? 18.105 2.454 -1.456 1.00 91.94 90 LYS A CA 1
ATOM 694 C C . LYS A 1 90 ? 18.848 2.504 -2.801 1.00 91.94 90 LYS A C 1
ATOM 696 O O . LYS A 1 90 ? 18.212 2.659 -3.839 1.00 91.94 90 LYS A O 1
ATOM 701 N N . TYR A 1 91 ? 20.172 2.345 -2.801 1.00 95.12 91 TYR A N 1
ATOM 702 C CA . TYR A 1 91 ? 20.970 2.367 -4.033 1.00 95.12 91 TYR A CA 1
ATOM 703 C C . TYR A 1 91 ? 20.683 1.157 -4.919 1.00 95.12 91 TYR A C 1
ATOM 705 O O . TYR A 1 91 ? 20.424 1.307 -6.112 1.00 95.12 91 TYR A O 1
ATOM 713 N N . VAL A 1 92 ? 20.647 -0.034 -4.313 1.00 95.69 92 VAL A N 1
ATOM 714 C CA . VAL A 1 92 ? 20.286 -1.266 -5.019 1.00 95.69 92 VAL A CA 1
ATOM 715 C C . VAL A 1 92 ? 18.854 -1.170 -5.539 1.00 95.69 92 VAL A C 1
ATOM 717 O O . VAL A 1 92 ? 18.600 -1.546 -6.675 1.00 95.69 92 VAL A O 1
ATOM 720 N N . TYR A 1 93 ? 17.932 -0.583 -4.774 1.00 94.56 93 TYR A N 1
ATOM 721 C CA . TYR A 1 93 ? 16.568 -0.347 -5.245 1.00 94.56 93 TYR A CA 1
ATOM 722 C C . TYR A 1 93 ? 16.518 0.486 -6.525 1.00 94.56 93 TYR A C 1
ATOM 724 O O . TYR A 1 93 ? 15.886 0.054 -7.484 1.00 94.56 93 TYR A O 1
ATOM 732 N N . TYR A 1 94 ? 17.189 1.640 -6.578 1.00 95.12 94 TYR A N 1
ATOM 733 C CA . TYR A 1 94 ? 17.181 2.464 -7.790 1.00 95.12 94 TYR A CA 1
ATOM 734 C C . TYR A 1 94 ? 17.822 1.753 -8.980 1.00 95.12 94 TYR A C 1
ATOM 736 O O . TYR A 1 94 ? 17.293 1.837 -10.088 1.00 95.12 94 TYR 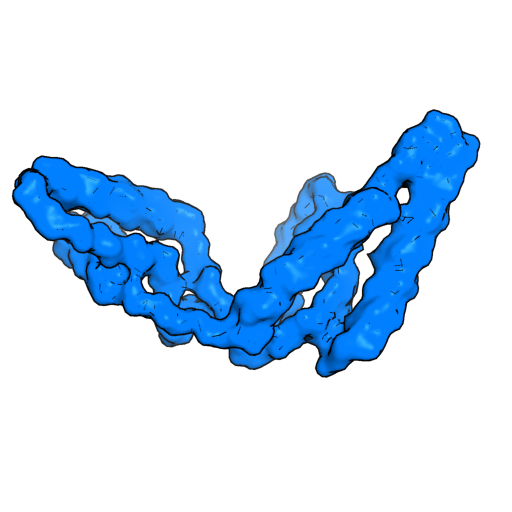A O 1
ATOM 744 N N . LEU A 1 95 ? 18.911 1.014 -8.748 1.00 96.19 95 LEU A N 1
ATOM 745 C CA . LEU A 1 95 ? 19.554 0.204 -9.779 1.00 96.19 95 LEU A CA 1
ATOM 746 C C . LEU A 1 95 ? 18.583 -0.851 -10.332 1.00 96.19 95 LEU A C 1
ATOM 748 O O . LEU A 1 95 ? 18.346 -0.904 -11.537 1.00 96.19 95 LEU A O 1
ATOM 752 N N . LEU A 1 96 ? 17.968 -1.653 -9.460 1.00 94.69 96 LEU A N 1
ATOM 753 C CA . LEU A 1 96 ? 17.015 -2.695 -9.851 1.00 94.69 96 LEU A CA 1
ATOM 754 C C . LEU A 1 96 ? 15.747 -2.107 -10.482 1.00 94.69 96 LEU A C 1
ATOM 756 O O . LEU A 1 96 ? 15.208 -2.683 -11.422 1.00 94.69 96 LEU A O 1
ATOM 760 N N . PHE A 1 97 ? 15.265 -0.964 -9.996 1.00 94.50 97 PHE A N 1
ATOM 761 C CA . PHE A 1 97 ? 14.111 -0.268 -10.560 1.00 94.50 97 PHE A CA 1
ATOM 762 C C . PHE A 1 97 ? 14.410 0.179 -11.992 1.00 94.50 97 PHE A C 1
ATOM 764 O O . PHE A 1 97 ? 13.623 -0.074 -12.906 1.00 94.50 97 PHE A O 1
ATOM 771 N N . PHE A 1 98 ? 15.584 0.769 -12.215 1.00 95.44 98 PHE A N 1
ATOM 772 C CA . PHE A 1 98 ? 16.002 1.178 -13.547 1.00 95.44 98 PHE A CA 1
ATOM 773 C C . PHE A 1 98 ? 16.150 -0.027 -14.489 1.00 95.44 98 PHE A C 1
ATOM 775 O O . PHE A 1 98 ? 15.557 -0.038 -15.569 1.00 95.44 98 PHE A O 1
ATOM 782 N N . LEU A 1 99 ? 16.856 -1.076 -14.053 1.00 94.31 99 LEU A N 1
ATOM 783 C CA . LEU A 1 99 ? 17.138 -2.262 -14.866 1.00 94.31 99 LEU A CA 1
ATOM 784 C C . LEU A 1 99 ? 15.903 -3.128 -15.151 1.00 94.31 99 LEU A C 1
ATOM 786 O O . LEU A 1 99 ? 15.737 -3.593 -16.274 1.00 94.31 99 LEU A O 1
ATOM 790 N N . TYR A 1 100 ? 15.036 -3.354 -14.160 1.00 91.44 100 TYR A N 1
ATOM 791 C CA . TYR A 1 100 ? 13.919 -4.303 -14.272 1.00 91.44 100 TYR A CA 1
ATOM 792 C C . TYR A 1 100 ? 12.557 -3.662 -14.524 1.00 91.44 100 TYR A C 1
ATOM 794 O O . TYR A 1 100 ? 11.617 -4.381 -14.860 1.00 91.44 100 TYR A O 1
ATOM 802 N N . GLN A 1 101 ? 12.414 -2.345 -14.363 1.00 92.81 101 GLN A N 1
ATOM 803 C CA . GLN A 1 101 ? 11.143 -1.657 -14.607 1.00 92.81 101 GLN A CA 1
ATOM 804 C C . GLN A 1 101 ? 11.274 -0.603 -15.705 1.00 92.81 101 GLN A C 1
ATOM 806 O O . GLN A 1 101 ? 10.508 -0.647 -16.667 1.00 92.81 101 GLN A O 1
ATOM 811 N N . VAL A 1 102 ? 12.253 0.305 -15.623 1.00 95.00 102 VAL A N 1
ATOM 812 C CA . VAL A 1 102 ? 12.376 1.426 -16.577 1.00 95.00 102 VAL A CA 1
ATOM 813 C C . VAL A 1 102 ? 12.851 0.960 -17.950 1.00 95.00 102 VAL A C 1
ATOM 815 O O . VAL A 1 102 ? 12.158 1.208 -18.937 1.00 95.00 102 VAL A O 1
ATOM 818 N N . ILE A 1 103 ? 13.992 0.267 -18.024 1.00 95.50 103 ILE A N 1
ATOM 819 C CA . ILE A 1 103 ? 14.567 -0.200 -19.293 1.00 95.50 103 ILE A CA 1
ATOM 820 C C . ILE A 1 103 ? 13.576 -1.104 -20.058 1.00 95.50 103 ILE A C 1
ATOM 822 O O . ILE A 1 103 ? 13.286 -0.802 -21.219 1.00 95.50 103 ILE A O 1
ATOM 826 N N . PRO A 1 104 ? 12.9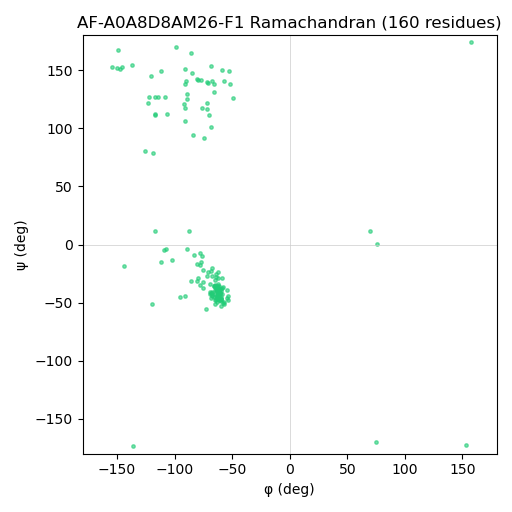68 -2.147 -19.451 1.00 92.94 104 PRO A N 1
ATOM 827 C CA . PRO A 1 104 ? 12.018 -3.002 -20.160 1.00 92.94 104 PRO A CA 1
ATOM 828 C C . PRO A 1 104 ? 10.770 -2.240 -20.614 1.00 92.94 104 PRO A C 1
ATOM 830 O O . PRO A 1 104 ? 10.301 -2.434 -21.734 1.00 92.94 104 PRO A O 1
ATOM 833 N N . SER A 1 105 ? 10.256 -1.326 -19.783 1.00 94.25 105 SER A N 1
ATOM 834 C CA . SER A 1 105 ? 9.102 -0.495 -20.152 1.00 94.25 105 SER A CA 1
ATOM 835 C C . SER A 1 105 ? 9.421 0.443 -21.316 1.00 94.25 105 SER A C 1
ATOM 837 O O . SER A 1 105 ? 8.561 0.659 -22.165 1.00 94.25 105 SER A O 1
ATOM 839 N N . MET A 1 106 ? 10.651 0.960 -21.394 1.00 95.56 106 MET A N 1
ATOM 840 C CA . MET A 1 106 ? 11.112 1.785 -22.511 1.00 95.56 106 MET A CA 1
ATOM 841 C C . MET A 1 106 ? 11.155 0.989 -23.816 1.00 95.56 106 MET A C 1
ATOM 843 O O . MET A 1 106 ? 10.611 1.448 -24.817 1.00 95.56 106 MET A O 1
ATOM 847 N N . PHE A 1 107 ? 11.739 -0.213 -23.806 1.00 95.69 107 PHE A N 1
ATOM 848 C CA . PHE A 1 107 ? 11.769 -1.080 -24.988 1.00 95.69 107 PHE A CA 1
ATOM 849 C C . PHE A 1 107 ? 10.364 -1.452 -25.469 1.00 95.69 107 PHE A C 1
ATOM 851 O O . PHE A 1 107 ? 10.086 -1.404 -26.668 1.00 95.69 107 PHE A O 1
ATOM 858 N N . LEU A 1 108 ? 9.454 -1.768 -24.545 1.00 93.94 108 LEU A N 1
ATOM 859 C CA . LEU A 1 108 ? 8.070 -2.079 -24.890 1.00 93.94 108 LEU A CA 1
ATOM 860 C C . LEU A 1 108 ? 7.317 -0.858 -25.433 1.00 93.94 108 LEU A C 1
ATOM 862 O O . LEU A 1 108 ? 6.610 -0.981 -26.430 1.00 93.94 108 LEU A O 1
ATOM 866 N N . ASP A 1 109 ? 7.495 0.325 -24.843 1.00 95.81 109 ASP A N 1
ATOM 867 C CA . ASP A 1 109 ? 6.899 1.561 -25.360 1.00 95.81 109 ASP A CA 1
ATOM 868 C C . ASP A 1 109 ? 7.450 1.930 -26.749 1.00 95.81 109 ASP A C 1
ATOM 870 O O . ASP A 1 109 ? 6.688 2.371 -27.612 1.00 95.81 109 ASP A O 1
ATOM 874 N N . LEU A 1 110 ? 8.742 1.699 -27.009 1.00 96.56 110 LEU A N 1
ATOM 875 C CA . LEU A 1 110 ? 9.335 1.859 -28.340 1.00 96.56 110 LEU A CA 1
ATOM 876 C C . LEU A 1 110 ? 8.726 0.878 -29.349 1.00 96.56 110 LEU A C 1
ATOM 878 O O . LEU A 1 110 ? 8.352 1.289 -30.447 1.00 96.56 110 LEU A O 1
ATOM 882 N N . ALA A 1 111 ? 8.553 -0.392 -28.973 1.00 96.19 111 ALA A N 1
ATOM 883 C CA . ALA A 1 111 ? 7.908 -1.394 -29.821 1.00 96.19 111 ALA A CA 1
ATOM 884 C C . ALA A 1 111 ? 6.432 -1.059 -30.102 1.00 96.19 111 ALA A C 1
ATOM 886 O O . ALA A 1 111 ? 5.955 -1.236 -31.225 1.00 96.19 111 ALA A O 1
ATOM 887 N N . LEU A 1 112 ? 5.702 -0.538 -29.109 1.00 95.69 112 LEU A N 1
ATOM 888 C CA . LEU A 1 112 ? 4.337 -0.040 -29.294 1.00 95.69 112 LEU A CA 1
ATOM 889 C C . LEU A 1 112 ? 4.312 1.125 -30.283 1.00 95.69 112 LEU A C 1
ATOM 891 O O . LEU A 1 112 ? 3.525 1.092 -31.228 1.00 95.69 112 LEU A O 1
ATOM 895 N N . LYS A 1 113 ? 5.210 2.100 -30.114 1.00 96.56 113 LYS A N 1
ATOM 896 C CA . LYS A 1 113 ? 5.325 3.257 -31.007 1.00 96.56 113 LYS A CA 1
ATOM 897 C C . LYS A 1 113 ? 5.652 2.840 -32.443 1.00 96.56 113 LYS A C 1
ATOM 899 O O . LYS A 1 113 ? 5.026 3.347 -33.368 1.00 96.56 113 LYS A O 1
ATOM 904 N N . ALA A 1 114 ? 6.560 1.879 -32.631 1.00 96.69 114 ALA A N 1
ATOM 905 C CA . ALA A 1 114 ? 6.896 1.325 -33.945 1.00 96.69 114 ALA A CA 1
ATOM 906 C C . ALA A 1 114 ? 5.703 0.625 -34.624 1.00 96.69 114 ALA A C 1
ATOM 908 O O . ALA A 1 114 ? 5.592 0.635 -35.844 1.00 96.69 114 ALA A O 1
ATOM 909 N N . ARG A 1 115 ? 4.771 0.066 -33.841 1.00 96.50 115 ARG A N 1
ATOM 910 C CA . ARG A 1 115 ? 3.514 -0.536 -34.323 1.00 96.50 115 ARG A CA 1
ATOM 911 C C . ARG A 1 115 ? 2.363 0.475 -34.452 1.00 96.50 115 ARG A C 1
ATOM 913 O O . ARG A 1 115 ? 1.210 0.062 -34.549 1.00 96.50 115 ARG A O 1
ATOM 920 N N . GLY A 1 116 ? 2.639 1.780 -34.369 1.00 95.50 116 GLY A N 1
ATOM 921 C CA . GLY A 1 116 ? 1.620 2.837 -34.412 1.00 95.50 116 GLY A CA 1
ATOM 922 C C . GLY A 1 116 ? 0.710 2.895 -33.177 1.00 95.50 116 GLY A C 1
ATOM 923 O O . GLY A 1 116 ? -0.302 3.591 -33.186 1.00 95.50 116 GLY A O 1
ATOM 924 N N . LYS A 1 117 ? 1.044 2.173 -32.099 1.00 95.56 117 LYS A N 1
ATOM 925 C CA . LYS A 1 117 ? 0.288 2.175 -30.840 1.00 95.56 117 LYS A CA 1
ATOM 926 C C . LYS A 1 117 ? 0.822 3.245 -29.890 1.00 95.56 117 LYS A C 1
ATOM 928 O O . LYS A 1 117 ? 2.007 3.576 -29.881 1.00 95.56 117 LYS A O 1
ATOM 933 N N . LYS A 1 118 ? -0.059 3.770 -29.037 1.00 94.12 118 LYS A N 1
ATOM 934 C CA . LYS A 1 118 ? 0.298 4.782 -28.037 1.00 94.12 118 LYS A CA 1
ATOM 935 C C . LYS A 1 118 ? 1.138 4.152 -26.907 1.00 94.12 118 LYS A C 1
ATOM 937 O O . LYS A 1 118 ? 0.633 3.247 -26.243 1.00 94.12 118 LYS A O 1
ATOM 942 N N . PRO A 1 119 ? 2.368 4.633 -26.643 1.00 94.50 119 PRO A N 1
ATOM 943 C CA . PRO A 1 119 ? 3.168 4.174 -25.509 1.00 94.50 119 PRO A CA 1
ATOM 944 C C . PRO A 1 119 ? 2.533 4.613 -24.182 1.00 94.50 119 PRO A C 1
ATOM 946 O O . PRO A 1 119 ? 2.016 5.734 -24.065 1.00 94.50 119 PRO A O 1
ATOM 949 N N . PHE A 1 120 ? 2.567 3.741 -23.177 1.00 94.38 120 PHE A N 1
ATOM 950 C CA . PHE A 1 120 ? 1.947 3.990 -21.871 1.00 94.38 120 PHE A CA 1
ATOM 951 C C . PHE A 1 120 ? 2.727 3.421 -20.681 1.00 94.38 120 PHE A C 1
ATOM 953 O O . PHE A 1 120 ? 2.494 3.865 -19.554 1.00 94.38 120 PHE A O 1
ATOM 960 N N . LEU A 1 121 ? 3.644 2.476 -20.893 1.00 93.38 121 LEU A N 1
ATOM 961 C CA . LEU A 1 121 ? 4.291 1.725 -19.821 1.00 93.38 121 LEU A CA 1
ATOM 962 C C . LEU A 1 121 ? 5.215 2.606 -18.985 1.00 93.38 121 LEU A C 1
ATOM 964 O O . LEU A 1 121 ? 5.151 2.546 -17.763 1.00 93.38 121 LEU A O 1
ATOM 968 N N . LEU A 1 122 ? 5.996 3.503 -19.592 1.00 94.69 122 LEU A N 1
ATOM 969 C CA . LEU A 1 122 ? 6.839 4.437 -18.834 1.00 94.69 122 LEU A CA 1
ATOM 970 C C . LEU A 1 122 ? 6.017 5.413 -17.985 1.00 94.69 122 LEU A C 1
ATOM 972 O O . LEU A 1 122 ? 6.394 5.737 -16.859 1.00 94.69 122 LEU A O 1
ATOM 976 N N . LYS A 1 123 ? 4.865 5.864 -18.498 1.00 94.44 123 LYS A N 1
ATOM 977 C CA . LYS A 1 123 ? 3.939 6.712 -17.727 1.00 94.44 123 LYS A CA 1
ATOM 978 C C . LYS A 1 123 ? 3.366 5.950 -16.540 1.00 94.44 123 LYS A C 1
ATOM 980 O O . LYS A 1 123 ? 3.204 6.521 -15.466 1.00 94.44 123 LYS A O 1
ATOM 985 N N . LEU A 1 124 ? 3.064 4.671 -16.740 1.00 93.31 124 LEU A N 1
ATOM 986 C CA . LEU A 1 124 ? 2.576 3.795 -15.691 1.00 93.31 124 LEU A CA 1
ATOM 987 C C . LEU A 1 124 ? 3.658 3.533 -14.631 1.00 93.31 124 LEU A C 1
ATOM 989 O O . LEU A 1 124 ? 3.368 3.675 -13.448 1.00 93.31 124 LEU A O 1
ATOM 993 N N . GLN A 1 125 ? 4.905 3.262 -15.031 1.00 94.00 125 GLN A N 1
ATOM 994 C CA . GLN A 1 125 ? 6.021 3.085 -14.092 1.00 94.00 125 GLN A CA 1
ATOM 995 C C . GLN A 1 125 ? 6.299 4.342 -13.263 1.00 94.00 125 GLN A C 1
ATOM 997 O O . GLN A 1 125 ? 6.584 4.236 -12.075 1.00 94.00 125 GLN A O 1
ATOM 1002 N N . ARG A 1 126 ? 6.148 5.541 -13.844 1.00 94.94 126 ARG A N 1
ATOM 1003 C CA . ARG A 1 126 ? 6.235 6.797 -13.083 1.00 94.94 126 ARG A CA 1
ATOM 1004 C C . ARG A 1 126 ? 5.187 6.856 -11.970 1.00 94.94 126 ARG A C 1
ATOM 1006 O O . ARG A 1 126 ? 5.537 7.119 -10.832 1.00 94.94 126 ARG A O 1
ATOM 1013 N N . LYS A 1 127 ? 3.927 6.524 -12.274 1.00 94.25 127 LYS A N 1
ATOM 1014 C CA . LYS A 1 127 ? 2.859 6.476 -11.259 1.00 94.25 127 LYS A CA 1
ATOM 1015 C C . LYS A 1 127 ? 3.142 5.449 -10.162 1.00 94.25 127 LYS A C 1
ATOM 1017 O O . LYS A 1 127 ? 2.861 5.720 -9.001 1.00 94.25 127 LYS A O 1
ATOM 1022 N N . VAL A 1 128 ? 3.682 4.282 -10.527 1.00 91.44 128 VAL A N 1
ATOM 1023 C CA . VAL A 1 128 ? 4.101 3.259 -9.553 1.00 91.44 128 VAL A CA 1
ATOM 1024 C C . VAL A 1 128 ? 5.177 3.824 -8.631 1.00 91.44 128 VAL A C 1
ATOM 1026 O O . VAL A 1 128 ? 5.040 3.724 -7.415 1.00 91.44 128 VAL A O 1
ATOM 1029 N N . PHE A 1 129 ? 6.199 4.467 -9.194 1.00 93.38 129 PHE A N 1
ATOM 1030 C CA . PHE A 1 129 ? 7.270 5.091 -8.425 1.00 93.38 129 PHE A CA 1
ATOM 1031 C C . PHE A 1 129 ? 6.752 6.176 -7.475 1.00 93.38 129 PHE A C 1
ATOM 1033 O O . PHE A 1 129 ? 7.080 6.156 -6.289 1.00 93.38 129 PHE A O 1
ATOM 1040 N N . ASP A 1 130 ? 5.912 7.084 -7.973 1.00 94.56 130 ASP A N 1
ATOM 1041 C CA . ASP A 1 130 ? 5.335 8.166 -7.174 1.00 94.56 130 ASP A CA 1
ATOM 1042 C C . ASP A 1 130 ? 4.516 7.596 -6.006 1.00 94.56 130 ASP A C 1
ATOM 1044 O O . ASP A 1 130 ? 4.714 7.994 -4.859 1.00 94.56 130 ASP A O 1
ATOM 1048 N N . ALA A 1 131 ? 3.679 6.582 -6.265 1.00 93.06 131 ALA A N 1
ATOM 1049 C CA . ALA A 1 131 ? 2.914 5.896 -5.226 1.00 93.06 131 ALA A CA 1
ATOM 1050 C C . ALA A 1 131 ? 3.820 5.231 -4.175 1.00 93.06 131 ALA A C 1
ATOM 1052 O O . ALA A 1 131 ? 3.555 5.335 -2.978 1.00 93.06 131 ALA A O 1
ATOM 1053 N N . GLN A 1 132 ? 4.913 4.582 -4.593 1.00 90.75 132 GLN A N 1
ATOM 1054 C CA . GLN A 1 132 ? 5.886 3.999 -3.665 1.00 90.75 132 GLN A CA 1
ATOM 1055 C C . GLN A 1 132 ? 6.562 5.066 -2.799 1.00 90.75 132 GLN A C 1
ATOM 1057 O O . GLN A 1 132 ? 6.764 4.844 -1.607 1.00 90.75 132 GLN A O 1
ATOM 1062 N N . MET A 1 133 ? 6.908 6.223 -3.371 1.00 92.25 133 MET A N 1
ATOM 1063 C CA . MET A 1 133 ? 7.509 7.322 -2.613 1.00 92.25 133 MET A CA 1
ATOM 1064 C C . MET A 1 133 ? 6.523 7.927 -1.613 1.00 92.25 133 MET A C 1
ATOM 1066 O O . MET A 1 133 ? 6.908 8.168 -0.471 1.00 92.25 133 MET A O 1
ATOM 1070 N N . SER A 1 134 ? 5.252 8.097 -1.988 1.00 93.75 134 SER A N 1
ATOM 1071 C CA . SER A 1 134 ? 4.206 8.560 -1.067 1.00 93.75 134 SER A CA 1
ATOM 1072 C C . SER A 1 134 ? 3.957 7.581 0.083 1.00 93.75 134 SER A C 1
ATOM 1074 O O . SER A 1 134 ? 3.727 8.005 1.212 1.00 93.75 134 SER A O 1
ATOM 1076 N N . LEU A 1 135 ? 4.036 6.274 -0.179 1.00 90.81 135 LEU A N 1
ATOM 1077 C CA . LEU A 1 135 ? 3.856 5.242 0.844 1.00 90.81 135 LEU A CA 1
ATOM 1078 C C . LEU A 1 135 ? 5.087 5.047 1.733 1.00 90.81 135 LEU A C 1
ATOM 1080 O O . LEU A 1 135 ? 4.954 4.495 2.822 1.00 90.81 135 LEU A O 1
ATOM 1084 N N . LYS A 1 136 ? 6.266 5.520 1.311 1.00 90.25 136 LYS A N 1
ATOM 1085 C CA . LYS A 1 136 ? 7.539 5.219 1.973 1.00 90.25 136 LYS A CA 1
ATOM 1086 C C . LYS A 1 136 ? 7.539 5.535 3.468 1.00 90.25 136 LYS A C 1
ATOM 1088 O O . LYS A 1 136 ? 7.999 4.724 4.264 1.00 90.25 136 LYS A O 1
ATOM 1093 N N . TYR A 1 137 ? 7.006 6.693 3.851 1.00 90.50 137 TYR A N 1
ATOM 1094 C CA . TYR A 1 137 ? 6.918 7.084 5.258 1.00 90.50 137 TYR A CA 1
ATOM 1095 C C . TYR A 1 137 ? 6.087 6.088 6.079 1.00 90.50 137 TYR A C 1
ATOM 1097 O O . TYR A 1 137 ? 6.463 5.731 7.191 1.00 90.50 137 TYR A O 1
ATOM 1105 N N . PHE A 1 138 ? 4.989 5.587 5.517 1.00 89.69 138 PHE A N 1
ATOM 1106 C CA . PHE A 1 138 ? 4.112 4.637 6.195 1.00 89.69 138 PHE A CA 1
ATOM 1107 C C . PHE A 1 138 ? 4.696 3.227 6.241 1.00 89.69 138 PHE A C 1
ATOM 1109 O O . PHE A 1 138 ? 4.456 2.513 7.204 1.00 89.69 138 PHE A O 1
ATOM 1116 N N . THR A 1 139 ? 5.468 2.825 5.229 1.00 89.94 139 THR A N 1
ATOM 1117 C CA . THR A 1 139 ? 6.092 1.495 5.181 1.00 89.94 139 THR A CA 1
ATOM 1118 C C . THR A 1 139 ? 7.364 1.403 6.025 1.00 89.94 139 THR A C 1
ATOM 1120 O O . THR A 1 139 ? 7.679 0.336 6.549 1.00 89.94 139 THR A O 1
ATOM 1123 N N . ASP A 1 140 ? 8.106 2.506 6.157 1.00 89.31 140 ASP A N 1
ATOM 1124 C CA . ASP A 1 140 ? 9.361 2.557 6.919 1.00 89.31 140 ASP A CA 1
ATOM 1125 C C . ASP A 1 140 ? 9.140 2.691 8.434 1.00 89.31 140 ASP A C 1
ATOM 1127 O O . ASP A 1 140 ? 10.0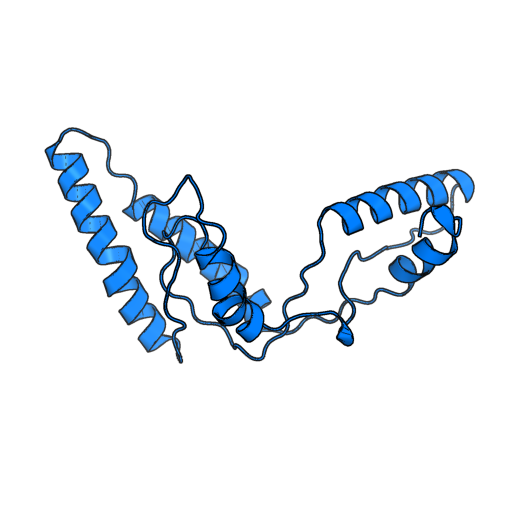57 2.405 9.203 1.00 89.31 140 ASP A O 1
ATOM 1131 N N . ASN A 1 141 ? 7.939 3.077 8.867 1.00 89.88 141 ASN A N 1
ATOM 1132 C CA . ASN A 1 141 ? 7.580 3.211 10.276 1.00 89.88 141 ASN A CA 1
ATOM 1133 C C . ASN A 1 141 ? 6.550 2.156 10.685 1.00 89.88 141 ASN A C 1
ATOM 1135 O O . ASN A 1 141 ? 5.704 1.756 9.887 1.00 89.88 141 ASN A O 1
ATOM 1139 N N . GLU A 1 142 ? 6.599 1.738 11.947 1.00 89.94 142 GLU A N 1
ATOM 1140 C CA . GLU A 1 142 ? 5.570 0.877 12.523 1.00 89.94 142 GLU A CA 1
ATOM 1141 C C . GLU A 1 142 ? 4.458 1.706 13.157 1.00 89.94 142 GLU A C 1
ATOM 1143 O O . GLU A 1 142 ? 4.708 2.710 13.824 1.00 89.94 142 GLU A O 1
ATOM 1148 N N . TRP A 1 143 ? 3.224 1.242 12.985 1.00 88.81 143 TRP A N 1
ATOM 1149 C CA . TRP A 1 143 ? 2.039 1.927 13.482 1.00 88.81 143 TRP A CA 1
ATOM 1150 C C . TRP A 1 143 ? 1.254 1.001 14.396 1.00 88.81 143 TRP A C 1
ATOM 1152 O O . TRP A 1 143 ? 0.827 -0.083 13.992 1.00 88.81 143 TRP A O 1
ATOM 1162 N N . VAL A 1 144 ? 1.059 1.443 15.635 1.00 90.75 144 VAL A N 1
ATOM 1163 C CA . VAL A 1 144 ? 0.210 0.761 16.610 1.00 90.75 144 VAL A CA 1
ATOM 1164 C C . VAL A 1 144 ? -1.061 1.575 16.767 1.00 90.75 144 VAL A C 1
ATOM 1166 O O . VAL A 1 144 ? -1.041 2.697 17.270 1.00 90.75 144 VAL A O 1
ATOM 1169 N N . PHE A 1 145 ? -2.172 1.007 16.310 1.00 90.69 145 PHE A N 1
ATOM 1170 C CA . PHE A 1 145 ? -3.481 1.628 16.434 1.00 90.69 145 PHE A CA 1
ATOM 1171 C C . PHE A 1 145 ? -4.148 1.177 17.728 1.00 90.69 145 PHE A C 1
ATOM 1173 O O . PHE A 1 145 ? -4.111 0.000 18.084 1.00 90.69 145 PHE A O 1
ATOM 1180 N N . LYS A 1 146 ? -4.789 2.117 18.423 1.00 91.94 146 LYS A N 1
ATOM 1181 C CA . LYS A 1 146 ? -5.624 1.809 19.584 1.00 91.94 146 LYS A CA 1
ATOM 1182 C C . LYS A 1 146 ? -6.955 1.225 19.104 1.00 91.94 146 LYS A C 1
ATOM 1184 O O . LYS A 1 146 ? -7.702 1.916 18.406 1.00 91.94 146 LYS A O 1
ATOM 1189 N N . THR A 1 147 ? -7.240 -0.021 19.477 1.00 92.75 147 THR A N 1
ATOM 1190 C CA . THR A 1 147 ? -8.369 -0.825 18.967 1.00 92.75 147 THR A CA 1
ATOM 1191 C C . THR A 1 147 ? -9.392 -1.202 20.042 1.00 92.75 147 THR A C 1
ATOM 1193 O O . THR A 1 147 ? -10.285 -2.000 19.771 1.00 92.75 147 THR A O 1
ATOM 1196 N N . ASP A 1 148 ? -9.330 -0.615 21.243 1.00 91.75 148 ASP A N 1
ATOM 1197 C CA . ASP A 1 148 ? -10.222 -0.974 22.361 1.00 91.75 148 ASP A CA 1
ATOM 1198 C C . ASP A 1 148 ? -11.706 -0.893 21.979 1.00 91.75 148 ASP A C 1
ATOM 1200 O O . ASP A 1 148 ? -12.464 -1.838 22.187 1.00 91.75 148 ASP A O 1
ATOM 1204 N N . ASN A 1 149 ? -12.108 0.209 21.338 1.00 90.38 149 ASN A N 1
ATOM 1205 C CA . ASN A 1 149 ? -13.489 0.409 20.897 1.00 90.38 149 ASN A CA 1
ATOM 1206 C C . ASN A 1 149 ? -13.904 -0.597 19.821 1.00 90.38 149 ASN A C 1
ATOM 1208 O O . ASN A 1 149 ? -15.046 -1.035 19.813 1.00 90.38 149 ASN A O 1
ATOM 1212 N N . PHE A 1 150 ? -12.982 -0.976 18.934 1.00 90.25 150 PHE A N 1
ATOM 1213 C CA . PHE A 1 150 ? -13.233 -1.970 17.894 1.00 90.25 150 PHE A CA 1
ATOM 1214 C C . PHE A 1 150 ? -13.443 -3.362 18.495 1.00 90.25 150 PHE A C 1
ATOM 1216 O O . PHE A 1 150 ? -14.396 -4.047 18.137 1.00 90.25 150 PHE A O 1
ATOM 1223 N N . ARG A 1 151 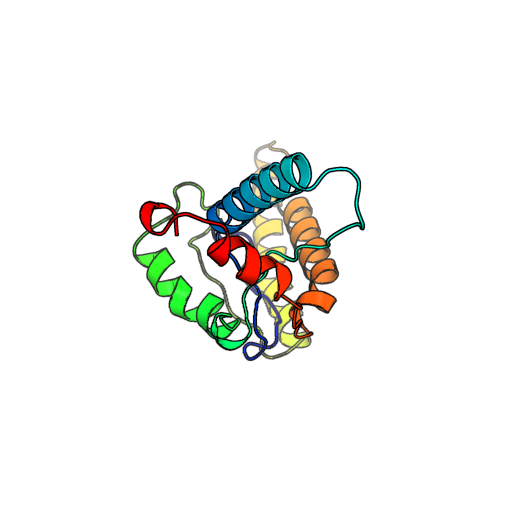? -12.618 -3.746 19.476 1.00 88.44 151 ARG A N 1
ATOM 1224 C CA . ARG A 1 151 ? -12.786 -4.999 20.222 1.00 88.44 151 ARG A CA 1
ATOM 1225 C C . ARG A 1 151 ? -14.119 -5.039 20.969 1.00 88.44 151 ARG A C 1
ATOM 1227 O O . ARG A 1 151 ? -14.784 -6.069 20.980 1.00 88.44 151 ARG A O 1
ATOM 1234 N N . ASN A 1 152 ? -14.527 -3.912 21.548 1.00 88.31 152 ASN A N 1
ATOM 1235 C CA . ASN A 1 152 ? -15.781 -3.821 22.289 1.00 88.31 152 ASN A CA 1
ATOM 1236 C C . ASN A 1 152 ? -17.021 -4.050 21.410 1.00 88.31 152 ASN A C 1
ATOM 1238 O O . ASN A 1 152 ? -18.000 -4.585 21.914 1.00 88.31 152 ASN A O 1
ATOM 1242 N N . LEU A 1 153 ? -16.969 -3.755 20.104 1.00 86.25 153 LEU A N 1
ATOM 1243 C CA . LEU A 1 153 ? -18.091 -4.038 19.194 1.00 86.25 153 LEU A CA 1
ATOM 1244 C C . LEU A 1 153 ? -18.414 -5.530 19.095 1.00 86.25 153 LEU A C 1
ATOM 1246 O O . LEU A 1 153 ? -19.576 -5.893 18.959 1.00 86.25 153 LEU A O 1
ATOM 1250 N N . ALA A 1 154 ? -17.406 -6.403 19.172 1.00 77.88 154 ALA A N 1
ATOM 1251 C CA . ALA A 1 154 ? -17.633 -7.846 19.123 1.00 77.88 154 ALA A CA 1
ATOM 1252 C C . ALA A 1 154 ? -18.388 -8.352 20.364 1.00 77.88 154 ALA A C 1
ATOM 1254 O O . ALA A 1 154 ? -19.103 -9.351 20.295 1.00 77.88 154 ALA A O 1
ATOM 1255 N N . HIS A 1 155 ? -18.262 -7.661 21.501 1.00 80.56 15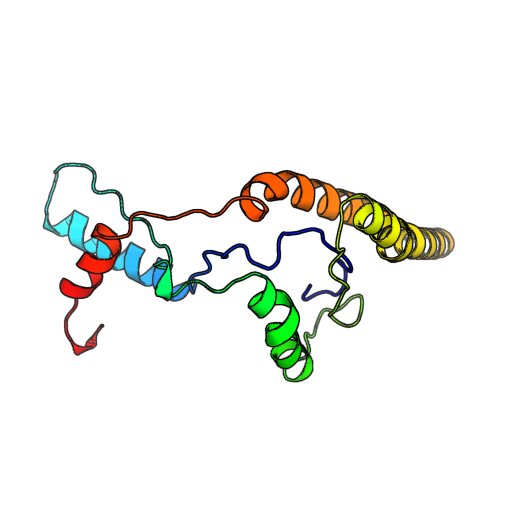5 HIS A N 1
ATOM 1256 C CA . HIS A 1 155 ? -19.014 -8.003 22.705 1.00 80.56 155 HIS A CA 1
ATOM 1257 C C . HIS A 1 155 ? -20.500 -7.652 22.588 1.00 80.56 155 HIS A C 1
ATOM 1259 O O . HIS A 1 155 ? -21.311 -8.357 23.183 1.00 80.56 155 HIS A O 1
ATOM 1265 N N . ASP A 1 156 ? -20.844 -6.649 21.776 1.00 75.81 156 ASP A N 1
ATOM 1266 C CA . ASP A 1 156 ? -22.226 -6.222 21.526 1.00 75.81 156 ASP A CA 1
ATOM 1267 C C . ASP A 1 156 ? -22.988 -7.166 20.570 1.00 75.81 156 ASP A C 1
ATOM 1269 O O . ASP A 1 156 ? -24.203 -7.046 20.418 1.00 75.81 156 ASP A O 1
ATOM 1273 N N . LEU A 1 157 ? -22.290 -8.108 19.924 1.00 71.88 157 LEU A N 1
ATOM 1274 C CA . LEU A 1 157 ? -22.885 -9.125 19.057 1.00 71.88 157 LEU A CA 1
ATOM 1275 C C . LEU A 1 157 ? -23.379 -10.342 19.849 1.00 71.88 157 LEU A C 1
ATOM 1277 O O . LEU A 1 157 ? -22.758 -10.758 20.835 1.00 71.88 157 LEU A O 1
ATOM 1281 N N . LEU A 1 158 ? -24.454 -10.959 19.347 1.00 74.81 158 LEU A N 1
ATOM 1282 C CA . LEU A 1 158 ? -24.892 -12.298 19.749 1.00 74.81 158 LEU A CA 1
ATOM 1283 C C . LEU A 1 158 ? -23.779 -13.320 19.476 1.00 74.81 158 LEU A C 1
ATOM 1285 O O . LEU A 1 158 ? -23.015 -13.168 18.526 1.00 74.81 158 LEU A O 1
ATOM 1289 N N . GLU A 1 159 ? -23.698 -14.391 20.271 1.00 72.12 159 GLU A N 1
ATOM 1290 C CA . GLU A 1 159 ? -22.661 -15.422 20.086 1.00 72.12 159 GLU A CA 1
ATOM 1291 C C . GLU A 1 159 ? -22.694 -16.083 18.701 1.00 72.12 159 GLU A C 1
ATOM 1293 O O . GLU A 1 159 ? -21.646 -16.481 18.205 1.00 72.12 159 GLU A O 1
ATOM 1298 N N . SER A 1 160 ? -23.864 -16.154 18.057 1.00 74.88 160 SER A N 1
ATOM 1299 C CA . SER A 1 160 ? -24.018 -16.664 16.688 1.00 74.88 160 SER A CA 1
ATOM 1300 C C . SER A 1 160 ? -23.390 -15.771 15.617 1.00 74.88 160 SER A C 1
ATOM 1302 O O . SER A 1 160 ? -23.098 -16.251 14.524 1.00 74.88 160 SER A O 1
ATOM 1304 N N . ASP A 1 161 ? -23.215 -14.485 15.925 1.00 65.88 161 ASP A N 1
ATOM 1305 C CA . ASP A 1 161 ? -22.842 -13.444 14.965 1.00 65.88 161 ASP A CA 1
ATOM 1306 C C . ASP A 1 161 ? -21.388 -12.975 15.148 1.00 65.88 161 ASP A C 1
ATOM 1308 O O . ASP A 1 161 ? -20.910 -12.139 14.371 1.00 65.88 161 ASP A O 1
ATOM 1312 N N . ARG A 1 162 ? -20.699 -13.500 16.172 1.00 60.59 162 ARG A N 1
ATOM 1313 C CA . ARG A 1 162 ? -19.285 -13.238 16.471 1.00 60.59 162 ARG A CA 1
ATOM 1314 C C . ARG A 1 1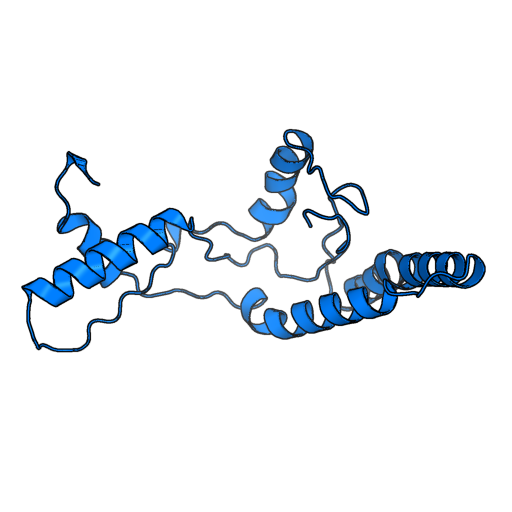62 ? -18.337 -13.910 15.480 1.00 60.59 162 ARG A C 1
ATOM 1316 O O . ARG A 1 162 ? -18.574 -15.075 15.097 1.00 60.59 162 ARG A O 1
#

pLDDT: mean 87.88, std 7.58, range [55.09, 96.69]

Mean predicted aligned error: 6.21 Å

Foldseek 3Di:
DQQQQDAEAEFDQAAWDWDDDPVLVVVLVVLVVVVDVVVDDDDDDDADPTDAPVRTDGNNCVQPVVVVVCVVDPDPRHPDRDHHDYQHDPVSRVVCCCVPNVVVLVVVQVVCVVVVHHRCRNVVSVVVVVVSVVCRVVRHDHDGDDHPVVVVSVVVDDPVVD

InterPro domains:
  IPR033640 Fatty acyl-CoA reductase, C-terminal [PF03015] (100-162)
  IPR033640 Fatty acyl-CoA reductase, C-terminal [cd09071] (99-162)

Sequence (162 aa):
MGTGLMRTGYVNLNNRINCIPADVSIKAMIIAAWKKANEGPGQLTVINSAAEVHKTADYNFLIYDARYVYYRHPMTQVLWAPGGTHAPCKYVYYLLFFLYQVIPSMFLDLALKARGKKPFLLKLQRKVFDAQMSLKYFTDNEWVFKTDNFRNLAHDLLESDR

Nearest PDB structures (foldseek):
  7eoz-assembly2_B  TM=6.370E-01  e=4.135E-03  Oryza sativa Japonica Group